Protein AF-A0A3B3Z5H7-F1 (afdb_monomer)

Sequence (112 aa):
SLVSSCLCNICFFACMTQCFFPSTFTVDVLLKAVGDTPIMKTKKWAVDRGRTVQSLAQFISRFLKLDANEQLFIYVHQSFAPSPDQEVGVLFDCFGSDGKLVLHYCKSQAWG

Radius of gyration: 17.21 Å; Cα contacts (8 Å, |Δi|>4): 160; chains: 1; bounding box: 44×28×53 Å

Foldseek 3Di:
DDDDDDPDPPVPPPVPDDPPPVPVQWAWEFEAEDDPDDGDPDRTDTHGQQDFQLNVQVVVCVVSVHDPPFGKFKDFPQADTDDRRDTPNVQCVVRNDPRHTYMYMYRDDRHD

Secondary structure (DSSP, 8-state):
--------TTTTS---SS-----TTEEEEEEEE-TTSPPPS--EEEEETT-BHHHHHHHHHHHTT--TT---EEEETTTBPPPTT-BHHHHHHHH-BTTBEEEEEESS----

InterPro domains:
  IPR007242 Ubiquitin-like protein Atg12 [PF04110] (27-112)
  IPR007242 Ubiquitin-like protein Atg12 [PTHR13385] (26-112)
  IPR029071 Ubiquitin-like domain superfamily [SSF54236] (21-112)

Organism: NCBI:txid48701

Mean predicted aligned error: 10.15 Å

pLDDT: mean 80.08, std 19.97, range [35.0, 95.25]

Structure (mmCIF, N/CA/C/O backbone):
data_AF-A0A3B3Z5H7-F1
#
_entry.id   AF-A0A3B3Z5H7-F1
#
loop_
_atom_site.group_PDB
_atom_site.id
_atom_site.type_symbol
_atom_site.label_atom_id
_atom_site.label_alt_id
_atom_site.label_comp_id
_atom_site.label_asym_id
_atom_site.label_entity_id
_atom_site.label_seq_id
_atom_site.pdbx_PDB_ins_code
_atom_site.Cartn_x
_atom_site.Cartn_y
_atom_site.Cartn_z
_atom_site.occupancy
_atom_site.B_iso_or_equiv
_atom_site.auth_seq_id
_atom_site.auth_comp_id
_atom_site.auth_asym_id
_atom_site.auth_atom_id
_atom_site.pdbx_PDB_model_num
ATOM 1 N N . SER A 1 1 ? -30.539 -7.010 -39.155 1.00 37.88 1 SER A N 1
ATOM 2 C CA . SER A 1 1 ? -31.845 -7.397 -38.598 1.00 37.88 1 SER A CA 1
ATOM 3 C C . SER A 1 1 ? -31.635 -8.216 -37.346 1.00 37.88 1 SER A C 1
ATOM 5 O O . SER A 1 1 ? -30.943 -9.213 -37.454 1.00 37.88 1 SER A O 1
ATOM 7 N N . LEU A 1 2 ? -32.229 -7.757 -36.233 1.00 40.97 2 LEU A N 1
ATOM 8 C CA . LEU A 1 2 ? -32.431 -8.427 -34.934 1.00 40.97 2 LEU A CA 1
ATOM 9 C C . LEU A 1 2 ? -31.166 -8.957 -34.227 1.00 40.97 2 LEU A C 1
ATOM 11 O O . LEU A 1 2 ? -30.422 -9.747 -34.776 1.00 40.97 2 LEU A O 1
ATOM 15 N N . VAL A 1 3 ? -30.848 -8.592 -32.988 1.00 40.88 3 VAL A N 1
ATOM 16 C CA . VAL A 1 3 ? -31.679 -8.235 -31.824 1.00 40.88 3 VAL A CA 1
ATOM 17 C C . VAL A 1 3 ? -30.848 -7.271 -30.964 1.00 40.88 3 VAL A C 1
ATOM 19 O O . VAL A 1 3 ? -29.693 -7.540 -30.674 1.00 40.88 3 VAL A O 1
ATOM 22 N N . SER A 1 4 ? -31.291 -6.040 -30.724 1.00 40.69 4 SER A N 1
ATOM 23 C CA . SER A 1 4 ? -32.376 -5.667 -29.808 1.00 40.69 4 SER A CA 1
ATOM 24 C C . SER A 1 4 ? -32.001 -5.863 -28.335 1.00 40.69 4 SER A C 1
ATOM 26 O O . SER A 1 4 ? -31.955 -6.977 -27.835 1.00 40.69 4 SER A O 1
ATOM 28 N N . SER A 1 5 ? -31.793 -4.715 -27.683 1.00 48.41 5 SER A N 1
ATOM 29 C CA . SER A 1 5 ? -32.182 -4.392 -26.306 1.00 48.41 5 SER A CA 1
ATOM 30 C C . SER A 1 5 ? -31.801 -5.363 -25.177 1.00 48.41 5 SER A C 1
ATOM 32 O O . SER A 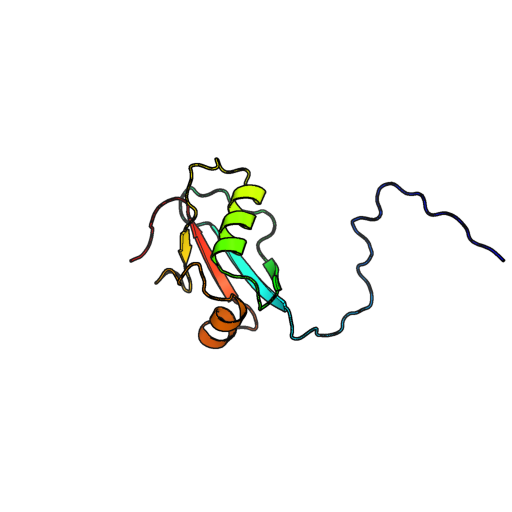1 5 ? -32.584 -6.194 -24.743 1.00 48.41 5 SER A O 1
ATOM 34 N N . CYS A 1 6 ? -30.657 -5.085 -24.548 1.00 35.00 6 CYS A N 1
ATOM 35 C CA . CYS A 1 6 ? -30.461 -5.359 -23.122 1.00 35.00 6 CYS A CA 1
ATOM 36 C C . CYS A 1 6 ? -30.274 -4.035 -22.373 1.00 35.00 6 CYS A C 1
ATOM 38 O O . CYS A 1 6 ? -29.204 -3.719 -21.860 1.00 35.00 6 CYS A O 1
ATOM 40 N N . LEU A 1 7 ? -31.357 -3.255 -22.299 1.00 51.06 7 LEU A N 1
ATOM 41 C CA . LEU A 1 7 ? -31.602 -2.381 -21.153 1.00 51.06 7 LEU A CA 1
ATOM 42 C C . LEU A 1 7 ? -31.872 -3.299 -19.957 1.00 51.06 7 LEU A C 1
ATOM 44 O O . LEU A 1 7 ? -33.014 -3.613 -19.644 1.00 51.06 7 LEU A O 1
ATOM 48 N N . CYS A 1 8 ? -30.810 -3.784 -19.323 1.00 37.34 8 CYS A N 1
ATOM 49 C CA . CYS A 1 8 ? -30.911 -4.484 -18.055 1.00 37.34 8 CYS A CA 1
ATOM 50 C C . CYS A 1 8 ? -29.968 -3.790 -17.078 1.00 37.34 8 CYS A C 1
ATOM 52 O O . CYS A 1 8 ? -28.755 -3.746 -17.281 1.00 37.34 8 CYS A O 1
ATOM 54 N N . ASN A 1 9 ? -30.547 -3.224 -16.024 1.00 46.16 9 ASN A N 1
ATOM 55 C CA . ASN A 1 9 ? -29.911 -2.403 -14.991 1.00 46.16 9 ASN A CA 1
ATOM 56 C C . ASN A 1 9 ? -28.971 -3.222 -14.063 1.00 46.16 9 ASN A C 1
ATOM 58 O O . ASN A 1 9 ? -28.877 -2.969 -12.869 1.00 46.16 9 ASN A O 1
ATOM 62 N N . ILE A 1 10 ? -28.323 -4.266 -14.603 1.00 45.44 10 ILE A N 1
ATOM 63 C CA . ILE A 1 10 ? -27.461 -5.248 -13.917 1.00 45.44 10 ILE A CA 1
ATOM 64 C C . ILE A 1 10 ? -26.243 -5.646 -14.800 1.00 45.44 10 ILE A C 1
ATOM 66 O O . ILE A 1 10 ? -25.482 -6.549 -14.464 1.00 45.44 10 ILE A O 1
ATOM 70 N N . CYS A 1 11 ? -25.945 -4.946 -15.904 1.00 36.12 11 CYS A N 1
ATOM 71 C CA . CYS A 1 11 ? -24.722 -5.177 -16.705 1.00 36.12 11 CYS A CA 1
ATOM 72 C C . CYS A 1 11 ? -23.413 -4.688 -16.032 1.00 36.12 11 CYS A C 1
ATOM 74 O O . CYS A 1 11 ? -22.529 -4.167 -16.704 1.00 36.12 11 CYS A O 1
ATOM 76 N N . PHE A 1 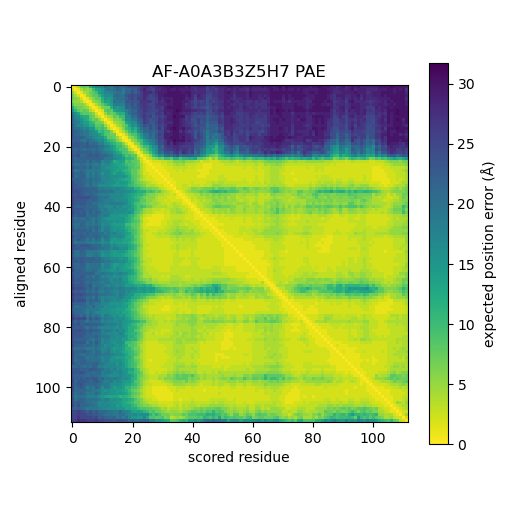12 ? -23.255 -4.854 -14.713 1.00 43.03 12 PHE A N 1
ATOM 77 C CA . PHE A 1 12 ? -21.994 -4.576 -14.006 1.00 43.03 12 PHE A CA 1
ATOM 78 C C . PHE A 1 12 ? -21.162 -5.842 -13.733 1.00 43.03 12 PHE A C 1
ATOM 80 O O . PHE A 1 12 ? -20.010 -5.737 -13.328 1.00 43.03 12 PHE A O 1
ATOM 87 N N . PHE A 1 13 ? -21.708 -7.046 -13.959 1.00 45.59 13 PHE A N 1
ATOM 88 C CA . PHE A 1 13 ? -21.077 -8.284 -13.473 1.00 45.59 13 PHE A CA 1
ATOM 89 C C . PHE A 1 13 ? -20.764 -9.356 -14.534 1.00 45.59 13 PHE A C 1
ATOM 91 O O . PHE A 1 13 ? -20.353 -10.455 -14.177 1.00 45.59 13 PHE A O 1
ATOM 98 N N . ALA A 1 14 ? -20.915 -9.074 -15.834 1.00 40.91 14 ALA A N 1
ATOM 99 C CA . ALA A 1 14 ? -20.787 -10.117 -16.864 1.00 40.91 14 ALA A CA 1
ATOM 100 C C . ALA A 1 14 ? -20.106 -9.704 -18.185 1.00 40.91 14 ALA A C 1
ATOM 102 O O . ALA A 1 14 ? -20.348 -10.335 -19.206 1.00 40.91 14 ALA A O 1
ATOM 103 N N . CYS A 1 15 ? -19.180 -8.738 -18.190 1.00 39.47 15 CYS A N 1
ATOM 104 C CA . CYS A 1 15 ? -18.138 -8.708 -19.235 1.00 39.47 15 CYS A CA 1
ATOM 105 C C . CYS A 1 15 ? -16.928 -9.533 -18.756 1.00 39.47 15 CYS A C 1
ATOM 107 O O . CYS A 1 15 ? -15.804 -9.053 -18.659 1.00 39.47 15 CYS A O 1
ATOM 109 N N . MET A 1 16 ? -17.212 -10.768 -18.326 1.00 47.16 16 MET A N 1
ATOM 110 C CA . MET A 1 16 ? -16.280 -11.692 -17.675 1.00 47.16 16 MET A CA 1
ATOM 111 C C . MET A 1 16 ? -15.784 -12.776 -18.640 1.00 47.16 16 MET A C 1
ATOM 113 O O . MET A 1 16 ? -15.313 -13.825 -18.211 1.00 47.16 16 MET A O 1
ATOM 117 N N . THR A 1 17 ? -15.877 -12.570 -19.957 1.00 49.19 17 THR A N 1
ATOM 118 C CA . THR A 1 17 ? -15.276 -13.512 -20.907 1.00 49.19 17 THR A CA 1
ATOM 119 C C . THR A 1 17 ? -14.834 -12.805 -22.186 1.00 49.19 17 THR A C 1
ATOM 121 O O . THR A 1 17 ? -15.644 -12.425 -23.021 1.00 49.19 17 THR A O 1
ATOM 124 N N . GLN A 1 18 ? -13.507 -12.714 -22.322 1.00 46.88 18 GLN A N 1
ATOM 125 C CA . GLN A 1 18 ? -12.751 -12.584 -23.572 1.00 46.88 18 GLN A CA 1
ATOM 126 C C . GLN A 1 18 ? -12.359 -11.186 -24.075 1.00 46.88 18 GLN A C 1
ATOM 128 O O . GLN A 1 18 ? -12.631 -10.809 -25.204 1.00 46.88 18 GLN A O 1
ATOM 133 N N . CYS A 1 19 ? -11.531 -10.516 -23.275 1.00 35.81 19 CYS A N 1
ATOM 134 C CA . CYS A 1 19 ? -10.171 -10.192 -23.721 1.00 35.81 19 CYS A CA 1
ATOM 135 C C . CYS A 1 19 ? -9.207 -10.553 -22.582 1.00 35.81 19 CYS A C 1
ATOM 137 O O . CYS A 1 19 ? -8.677 -9.682 -21.901 1.00 35.81 19 CYS A O 1
ATOM 139 N N . PHE A 1 20 ? -8.996 -11.854 -22.342 1.00 41.09 20 PHE A N 1
ATOM 140 C CA . PHE A 1 20 ? -7.830 -12.325 -21.585 1.00 41.09 20 PHE A CA 1
ATOM 141 C C . PHE A 1 20 ? -6.601 -12.182 -22.494 1.00 41.09 20 PHE A C 1
ATOM 143 O O . PHE A 1 20 ? -6.016 -13.155 -22.959 1.00 41.09 20 PHE A O 1
ATOM 150 N N . PHE A 1 21 ? -6.259 -10.937 -22.818 1.00 36.16 21 PHE A N 1
ATOM 151 C CA . PHE A 1 21 ? -4.870 -10.609 -23.071 1.00 36.16 21 PHE A CA 1
ATOM 152 C C . PHE A 1 21 ? -4.190 -10.717 -21.704 1.00 36.16 21 PHE A C 1
ATOM 154 O O . PHE A 1 21 ? -4.714 -10.142 -20.744 1.00 36.16 21 PHE A O 1
ATOM 161 N N . PRO A 1 22 ? -3.058 -11.424 -21.555 1.00 43.91 22 PRO A N 1
ATOM 162 C CA . PRO A 1 22 ? -2.169 -11.146 -20.444 1.00 43.91 22 PRO A CA 1
ATOM 163 C C . PRO A 1 22 ? -1.650 -9.726 -20.675 1.00 43.91 22 PRO A C 1
ATOM 165 O O . PRO A 1 22 ? -0.613 -9.505 -21.292 1.00 43.91 22 PRO A O 1
ATOM 168 N N . SER A 1 23 ? -2.443 -8.738 -20.273 1.00 49.56 23 SER A N 1
ATOM 169 C CA . SER A 1 23 ? -2.046 -7.347 -20.266 1.00 49.56 23 SER A CA 1
ATOM 170 C C . SER A 1 23 ? -0.961 -7.259 -19.210 1.00 49.56 23 SER A C 1
ATOM 172 O O . SER A 1 23 ? -1.249 -7.158 -18.020 1.00 49.56 23 SER A O 1
ATOM 174 N N . THR A 1 24 ? 0.298 -7.295 -19.637 1.00 56.56 24 THR A N 1
ATOM 175 C CA . THR A 1 24 ? 1.512 -7.113 -18.821 1.00 56.56 24 THR A CA 1
ATOM 176 C C . THR A 1 24 ? 1.552 -5.770 -18.066 1.00 56.56 24 THR A C 1
ATOM 178 O O . THR A 1 24 ? 2.565 -5.413 -17.476 1.00 56.56 24 THR A O 1
ATOM 181 N N . PHE A 1 25 ? 0.454 -5.013 -18.091 1.00 76.50 25 PHE A N 1
ATOM 182 C CA . PHE A 1 25 ? 0.257 -3.682 -17.540 1.00 76.50 25 PHE A CA 1
ATOM 183 C C . PHE A 1 25 ? -0.351 -3.689 -16.130 1.00 76.50 25 PHE A C 1
ATOM 185 O O . PHE A 1 25 ? -0.271 -2.679 -15.438 1.00 76.50 25 PHE A O 1
ATOM 192 N N . THR A 1 26 ? -0.912 -4.812 -15.664 1.00 86.19 26 THR A N 1
ATOM 193 C CA . THR A 1 26 ? -1.513 -4.919 -14.322 1.00 86.19 26 THR A CA 1
ATOM 194 C C . THR A 1 26 ? -0.814 -5.962 -13.458 1.00 86.19 26 THR A C 1
ATOM 196 O O . THR A 1 26 ? -0.407 -7.014 -13.943 1.00 86.19 26 THR A O 1
ATOM 199 N N . VAL A 1 27 ? -0.710 -5.677 -12.165 1.00 91.12 27 VAL A N 1
ATOM 200 C CA . VAL A 1 27 ? -0.127 -6.526 -11.126 1.00 91.12 27 VAL A CA 1
ATOM 201 C C . VAL A 1 27 ? -1.231 -7.090 -10.242 1.00 91.12 27 VAL A C 1
ATOM 203 O O . VAL A 1 27 ? -2.130 -6.370 -9.807 1.00 91.12 27 VAL A O 1
ATOM 206 N N . ASP A 1 28 ? -1.120 -8.375 -9.918 1.00 92.69 28 ASP A N 1
ATOM 207 C CA . ASP A 1 28 ? -1.939 -9.006 -8.892 1.00 92.69 28 ASP A CA 1
ATOM 208 C C . ASP A 1 28 ? -1.443 -8.605 -7.497 1.00 92.69 28 ASP A C 1
ATOM 210 O O . ASP A 1 28 ? -0.379 -9.030 -7.046 1.00 92.69 28 ASP A O 1
ATOM 214 N N . VAL A 1 29 ? -2.230 -7.807 -6.782 1.00 93.50 29 VAL A N 1
ATOM 215 C CA . VAL A 1 29 ? -1.945 -7.357 -5.417 1.00 93.50 29 VAL A CA 1
ATOM 216 C C . VAL A 1 29 ? -2.857 -8.083 -4.432 1.00 93.50 29 VAL A C 1
ATOM 218 O O . VAL A 1 29 ? -4.079 -8.108 -4.574 1.00 93.50 29 VAL A O 1
ATOM 221 N N . LEU A 1 30 ? -2.265 -8.670 -3.397 1.00 93.94 30 LEU A N 1
ATOM 222 C CA . LEU A 1 30 ? -2.965 -9.288 -2.281 1.00 93.94 30 LEU A CA 1
ATOM 223 C C . LEU A 1 30 ? -2.897 -8.367 -1.060 1.00 93.94 30 LEU A C 1
ATOM 225 O O . LEU A 1 30 ? -1.845 -8.235 -0.437 1.00 93.94 30 LEU A O 1
ATOM 229 N N . LEU A 1 31 ? -4.033 -7.774 -0.699 1.00 94.31 31 LEU A N 1
ATOM 230 C CA . LEU A 1 31 ? -4.171 -6.870 0.440 1.00 94.31 31 LEU A CA 1
ATOM 231 C C . LEU A 1 31 ? -4.560 -7.650 1.701 1.00 94.31 31 LEU A C 1
ATOM 233 O O . LEU A 1 31 ? -5.555 -8.385 1.717 1.00 94.31 31 LEU A O 1
ATOM 237 N N . LYS A 1 32 ? -3.791 -7.473 2.776 1.00 93.94 32 LYS A N 1
ATOM 238 C CA . LYS A 1 32 ? -4.033 -8.087 4.087 1.00 93.94 32 LYS A CA 1
ATOM 239 C C . LYS A 1 32 ? -4.159 -7.017 5.168 1.00 93.94 32 LYS A C 1
ATOM 241 O O . LYS A 1 32 ? -3.277 -6.179 5.307 1.00 93.94 32 LYS A O 1
ATOM 246 N N . ALA A 1 33 ? -5.239 -7.070 5.941 1.00 93.62 33 ALA A N 1
ATOM 247 C CA . ALA A 1 33 ? -5.402 -6.205 7.104 1.00 93.62 33 ALA A CA 1
ATOM 248 C C . ALA A 1 33 ? -4.447 -6.624 8.223 1.00 93.62 33 ALA A C 1
ATOM 250 O O . ALA A 1 33 ? -4.147 -7.813 8.371 1.00 93.62 33 ALA A O 1
ATOM 251 N N . VAL A 1 34 ? -4.028 -5.655 9.028 1.00 92.25 34 VAL A N 1
ATOM 252 C CA . VAL A 1 34 ? -3.199 -5.866 10.216 1.00 92.25 34 VAL A CA 1
ATOM 253 C C . VAL A 1 34 ? -3.843 -5.177 11.417 1.00 92.25 34 VAL A C 1
ATOM 255 O O . VAL A 1 34 ? -4.359 -4.060 11.302 1.00 92.25 34 VAL A O 1
ATOM 258 N N . GLY A 1 35 ? -3.795 -5.851 12.569 1.00 86.56 35 GLY A N 1
ATOM 259 C CA . GLY A 1 35 ? -4.374 -5.373 13.824 1.00 86.56 35 GLY A CA 1
ATOM 260 C C . GLY A 1 35 ? -5.892 -5.219 13.738 1.00 86.56 35 GLY A C 1
ATOM 261 O O . GLY A 1 35 ? -6.563 -5.996 13.059 1.00 86.56 35 GLY A O 1
ATOM 262 N N . ASP A 1 36 ? -6.413 -4.171 14.372 1.00 82.44 36 ASP A N 1
ATOM 263 C CA . ASP A 1 36 ? -7.848 -3.851 14.436 1.00 82.44 36 ASP A CA 1
ATOM 264 C C . ASP A 1 36 ? -8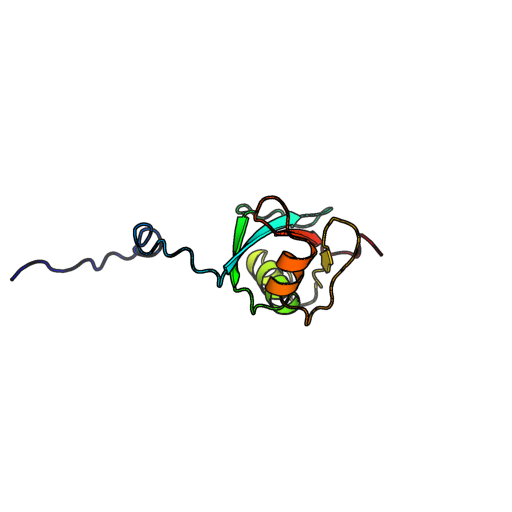.392 -3.162 13.170 1.00 82.44 36 ASP A C 1
ATOM 266 O O . ASP A 1 36 ? -9.470 -2.562 13.162 1.00 82.44 36 ASP A O 1
ATOM 270 N N . THR A 1 37 ? -7.644 -3.217 12.067 1.00 85.81 37 THR A N 1
ATOM 271 C CA . THR A 1 37 ? -8.057 -2.587 10.813 1.00 85.81 37 THR A CA 1
ATOM 272 C C . THR A 1 37 ? -9.150 -3.420 10.125 1.00 85.81 37 THR A C 1
ATOM 274 O O . THR A 1 37 ? -9.001 -4.639 10.009 1.00 85.81 37 THR A O 1
ATOM 277 N N . PRO A 1 38 ? -10.226 -2.802 9.593 1.00 85.94 38 PRO A N 1
ATOM 278 C CA . PRO A 1 38 ? -11.290 -3.528 8.904 1.00 85.94 38 PRO A CA 1
ATOM 279 C C . PRO A 1 38 ? -10.784 -4.428 7.763 1.00 85.94 38 PRO A C 1
ATOM 281 O O . PRO A 1 38 ? -10.032 -4.005 6.877 1.00 85.94 38 PRO A O 1
ATOM 284 N N . ILE A 1 39 ? -11.228 -5.688 7.762 1.00 89.06 39 ILE A N 1
ATOM 285 C CA . ILE A 1 39 ? -10.812 -6.697 6.780 1.00 89.06 39 ILE A CA 1
ATOM 286 C C . ILE A 1 39 ? -11.650 -6.567 5.504 1.00 89.06 39 ILE A C 1
ATOM 288 O O . ILE A 1 39 ? -12.877 -6.681 5.533 1.00 89.06 39 ILE A O 1
ATOM 292 N N . MET A 1 40 ? -10.988 -6.391 4.358 1.00 86.31 40 MET A N 1
ATOM 293 C CA . MET A 1 40 ? -11.655 -6.420 3.055 1.00 86.31 40 MET A CA 1
ATOM 294 C C . MET A 1 40 ? -12.159 -7.828 2.713 1.00 86.31 40 MET A C 1
ATOM 296 O O . MET A 1 40 ? -11.432 -8.816 2.845 1.00 86.31 40 MET A O 1
ATOM 300 N N . LYS A 1 41 ? -13.401 -7.913 2.211 1.00 84.31 41 LYS A N 1
ATOM 301 C CA . LYS A 1 41 ? -14.000 -9.173 1.731 1.00 84.31 41 LYS A CA 1
ATOM 302 C C . LYS A 1 41 ? -13.222 -9.744 0.540 1.00 84.31 41 LYS A C 1
ATOM 304 O O . LYS A 1 41 ? -12.923 -10.934 0.510 1.00 84.31 41 LYS A O 1
ATOM 309 N N . THR A 1 42 ? -12.851 -8.880 -0.403 1.00 86.31 42 THR A N 1
ATOM 310 C CA . THR A 1 42 ? -12.006 -9.224 -1.550 1.00 86.31 42 THR A CA 1
ATOM 311 C C . THR A 1 42 ? -10.563 -8.858 -1.234 1.00 86.31 42 THR A C 1
ATOM 313 O O . THR A 1 42 ? -10.251 -7.686 -1.032 1.00 86.31 42 THR A O 1
ATOM 316 N N . LYS A 1 43 ? -9.681 -9.860 -1.171 1.00 89.50 43 LYS A N 1
ATOM 317 C CA . LYS A 1 43 ? -8.260 -9.661 -0.830 1.00 89.50 43 LYS A CA 1
ATOM 318 C C . LYS A 1 43 ? -7.364 -9.508 -2.056 1.00 89.50 43 LYS A C 1
ATOM 320 O O . LYS A 1 43 ? -6.346 -8.833 -1.971 1.00 89.50 43 LYS A O 1
ATOM 325 N N . LYS A 1 44 ? -7.716 -10.152 -3.172 1.00 91.44 44 LYS A N 1
ATOM 326 C CA . LYS A 1 44 ? -6.950 -10.116 -4.423 1.00 91.44 44 LYS A CA 1
ATOM 327 C C . LYS A 1 44 ? -7.499 -9.013 -5.328 1.00 91.44 44 LYS A C 1
ATOM 329 O O . LYS A 1 44 ? -8.692 -9.011 -5.618 1.00 91.44 44 LYS A O 1
ATOM 334 N N . TRP A 1 45 ? -6.626 -8.122 -5.776 1.00 92.62 45 TRP A N 1
ATOM 335 C CA . TRP A 1 45 ? -6.949 -6.982 -6.626 1.00 92.62 45 TRP A CA 1
ATOM 336 C C . TRP A 1 45 ? -5.971 -6.911 -7.791 1.00 92.62 45 TRP A C 1
ATOM 338 O O . TRP A 1 45 ? -4.768 -7.020 -7.585 1.00 92.62 45 TRP A O 1
ATOM 348 N N . ALA A 1 46 ? -6.480 -6.694 -9.000 1.00 91.50 46 ALA A N 1
ATOM 349 C CA . ALA A 1 46 ? -5.645 -6.337 -10.138 1.00 91.50 46 ALA A CA 1
ATOM 350 C C . ALA A 1 46 ? -5.439 -4.817 -10.122 1.00 91.50 46 ALA A C 1
ATOM 352 O O . ALA A 1 46 ? -6.408 -4.058 -10.194 1.00 91.50 46 ALA A O 1
ATOM 353 N N . VAL A 1 47 ? -4.191 -4.379 -9.981 1.00 91.56 47 VAL A N 1
ATOM 354 C CA . VAL A 1 47 ? -3.818 -2.963 -9.891 1.00 91.56 47 VAL A CA 1
ATOM 355 C C . VAL A 1 47 ? -2.905 -2.619 -11.057 1.00 91.56 47 VAL A C 1
ATOM 357 O O . VAL A 1 47 ? -2.025 -3.393 -11.411 1.00 91.56 47 VAL A O 1
ATOM 360 N N . ASP A 1 48 ? -3.112 -1.461 -11.671 1.00 91.88 48 ASP A N 1
ATOM 361 C CA . ASP A 1 48 ? -2.241 -0.990 -12.745 1.00 91.88 48 ASP A CA 1
ATOM 362 C C . ASP A 1 48 ? -0.822 -0.694 -12.230 1.00 91.88 48 ASP A C 1
ATOM 364 O O . ASP A 1 48 ? -0.649 -0.166 -11.126 1.00 91.88 48 ASP A O 1
ATOM 368 N N . ARG A 1 49 ? 0.195 -1.043 -13.024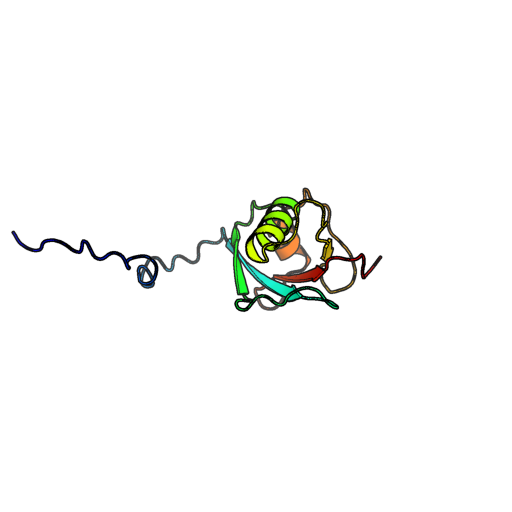 1.00 91.50 49 ARG A N 1
ATOM 369 C CA . ARG A 1 49 ? 1.609 -0.892 -12.646 1.00 91.50 49 ARG A CA 1
ATOM 370 C C . ARG A 1 49 ? 2.000 0.557 -12.361 1.00 91.50 49 ARG A C 1
ATOM 372 O O . ARG A 1 49 ? 2.800 0.765 -11.453 1.00 91.50 49 ARG A O 1
ATOM 379 N N . GLY A 1 50 ? 1.413 1.524 -13.069 1.00 90.88 50 GLY A N 1
ATOM 380 C CA . GLY A 1 50 ? 1.698 2.954 -12.907 1.00 90.88 50 GLY A CA 1
ATOM 381 C C . GLY A 1 50 ? 0.966 3.610 -11.733 1.00 90.88 50 GLY A C 1
ATOM 382 O O . GLY A 1 50 ? 1.028 4.826 -11.557 1.00 90.88 50 GLY A O 1
ATOM 383 N N . ARG A 1 51 ? 0.220 2.848 -10.921 1.00 92.38 51 ARG A N 1
ATOM 384 C CA . ARG A 1 51 ? -0.401 3.385 -9.703 1.00 92.38 51 ARG A CA 1
ATOM 385 C C . ARG A 1 51 ? 0.628 3.533 -8.598 1.00 92.38 51 ARG A C 1
ATOM 387 O O . ARG A 1 51 ? 1.427 2.634 -8.368 1.00 92.38 51 ARG A O 1
ATOM 394 N N . THR A 1 52 ? 0.535 4.630 -7.858 1.00 95.25 52 THR A N 1
ATOM 395 C CA . THR A 1 52 ? 1.370 4.873 -6.681 1.00 95.25 52 THR A CA 1
ATOM 396 C C . THR A 1 52 ? 0.775 4.255 -5.417 1.00 95.25 52 THR A C 1
ATOM 398 O O . THR A 1 52 ? -0.443 4.050 -5.311 1.00 95.25 52 THR A O 1
ATOM 401 N N . VAL A 1 53 ? 1.627 4.001 -4.422 1.00 94.44 53 VAL A N 1
ATOM 402 C CA . VAL A 1 53 ? 1.219 3.527 -3.088 1.00 94.44 53 VAL A CA 1
ATOM 403 C C . VAL A 1 53 ? 0.224 4.487 -2.437 1.00 94.44 53 VAL A C 1
ATOM 405 O O . VAL A 1 53 ? -0.754 4.039 -1.840 1.00 94.44 53 VAL A O 1
ATOM 408 N N . GLN A 1 54 ? 0.407 5.799 -2.595 1.00 93.88 54 GLN A N 1
ATOM 409 C CA . GLN A 1 54 ? -0.521 6.802 -2.072 1.00 93.88 54 GLN A CA 1
ATOM 410 C C . GLN A 1 54 ? -1.924 6.648 -2.657 1.00 93.88 54 GLN A C 1
ATOM 412 O O . GLN A 1 54 ? -2.913 6.660 -1.921 1.00 93.88 54 GLN A O 1
ATOM 417 N N . SER A 1 55 ? -2.022 6.483 -3.978 1.00 92.94 55 SER A N 1
ATOM 418 C CA . SER A 1 55 ? -3.309 6.272 -4.641 1.00 92.94 55 SER A CA 1
ATOM 419 C C . SER A 1 55 ? -3.970 4.979 -4.156 1.00 92.94 55 SER A C 1
ATOM 421 O O . SER A 1 55 ? -5.179 4.962 -3.908 1.00 92.94 55 SER A O 1
ATOM 423 N N . LEU A 1 56 ? -3.177 3.923 -3.945 1.00 93.50 56 LEU A N 1
ATOM 424 C CA . LEU A 1 56 ? -3.653 2.657 -3.396 1.00 93.50 56 LEU A CA 1
ATOM 425 C C . LEU A 1 56 ? -4.155 2.804 -1.949 1.00 93.50 56 LEU A C 1
ATOM 427 O O . LEU A 1 56 ? -5.237 2.313 -1.630 1.00 93.50 56 LEU A O 1
ATOM 431 N N . ALA A 1 57 ? -3.431 3.518 -1.087 1.00 92.81 57 ALA A N 1
ATOM 432 C CA . ALA A 1 57 ? -3.849 3.777 0.291 1.00 92.81 57 ALA A CA 1
ATOM 433 C C . ALA A 1 57 ? -5.170 4.558 0.338 1.00 92.81 57 ALA A C 1
ATOM 435 O O . ALA A 1 57 ? -6.107 4.156 1.027 1.00 92.81 57 ALA A O 1
ATOM 436 N N . GLN A 1 58 ? -5.290 5.618 -0.468 1.00 91.69 58 GLN A N 1
ATOM 437 C CA . GLN A 1 58 ? -6.527 6.394 -0.586 1.00 91.69 58 GLN A CA 1
ATOM 438 C C . GLN A 1 58 ? -7.699 5.546 -1.092 1.00 91.69 58 GLN A C 1
ATOM 440 O O . GLN A 1 58 ? -8.820 5.684 -0.595 1.00 91.69 58 GLN A O 1
ATOM 445 N N . PHE A 1 59 ? -7.454 4.664 -2.065 1.00 91.50 59 PHE A N 1
ATOM 446 C CA . PHE A 1 59 ? -8.460 3.727 -2.559 1.00 91.50 59 PHE A CA 1
ATOM 447 C C . PHE A 1 59 ? -8.966 2.814 -1.438 1.00 91.50 59 PHE A C 1
ATOM 449 O O . PHE A 1 59 ? -10.179 2.703 -1.249 1.00 91.50 59 PHE A O 1
ATOM 456 N N . ILE A 1 60 ? -8.060 2.220 -0.657 1.00 91.38 60 ILE A N 1
ATOM 457 C CA . ILE A 1 60 ? -8.418 1.331 0.455 1.00 91.38 60 ILE A CA 1
ATOM 458 C C . ILE A 1 60 ? -9.206 2.091 1.525 1.00 91.38 60 ILE A C 1
ATOM 460 O O . ILE A 1 60 ? -10.258 1.610 1.949 1.00 91.38 60 ILE A O 1
ATOM 464 N N . SER A 1 61 ? -8.763 3.289 1.919 1.00 90.56 61 SER A N 1
ATOM 465 C CA . SER A 1 61 ? -9.474 4.104 2.912 1.00 90.56 61 SER A CA 1
ATOM 466 C C . SER A 1 61 ? -10.900 4.426 2.469 1.00 90.56 61 SER A C 1
ATOM 468 O O . SER A 1 61 ? -11.840 4.256 3.244 1.00 90.56 61 SER A O 1
ATOM 470 N N . ARG A 1 62 ? -11.09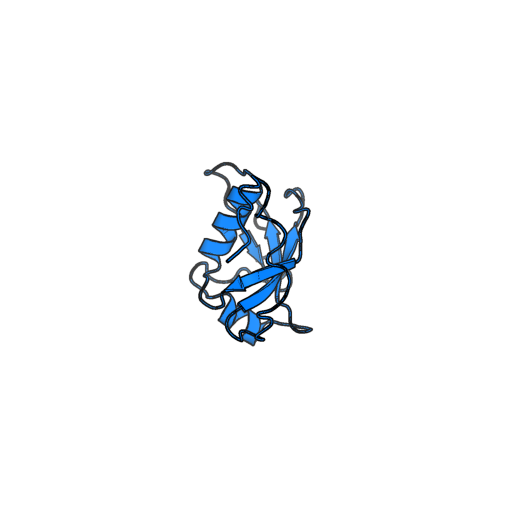6 4.807 1.199 1.00 88.88 62 ARG A N 1
ATOM 471 C CA . ARG A 1 62 ? -12.439 5.066 0.650 1.00 88.88 62 ARG A CA 1
ATOM 472 C C . ARG A 1 62 ? -13.284 3.801 0.558 1.00 88.88 62 ARG A C 1
ATOM 4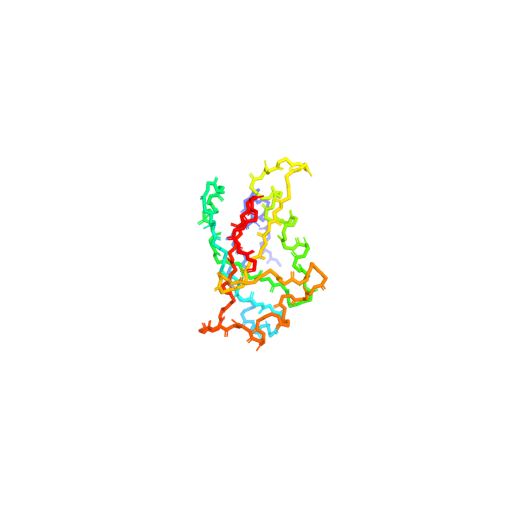74 O O . ARG A 1 62 ? -14.472 3.841 0.870 1.00 88.88 62 ARG A O 1
ATOM 481 N N . PHE A 1 63 ? -12.684 2.684 0.157 1.00 88.88 63 PHE A N 1
ATOM 482 C CA . PHE A 1 63 ? -13.375 1.400 0.050 1.00 88.88 63 PHE A CA 1
ATOM 483 C C . PHE A 1 63 ? -13.863 0.899 1.415 1.00 88.88 63 PHE A C 1
ATOM 485 O O . PHE A 1 63 ? -14.990 0.419 1.542 1.00 88.88 63 PHE A O 1
ATOM 492 N N . LEU A 1 64 ? -13.034 1.063 2.446 1.00 88.50 64 LEU A N 1
ATOM 493 C CA . LEU A 1 64 ? -13.353 0.720 3.831 1.00 88.50 64 LEU A CA 1
ATOM 494 C C . LEU A 1 64 ? -14.207 1.780 4.544 1.00 88.50 64 LEU A C 1
ATOM 496 O O . LEU A 1 64 ? -14.608 1.546 5.681 1.00 88.50 64 LEU A O 1
ATOM 500 N N . LYS A 1 65 ? -14.521 2.903 3.880 1.00 88.75 65 LYS A N 1
ATOM 501 C CA . LYS A 1 65 ? -15.253 4.048 4.447 1.00 88.75 65 LYS A CA 1
ATOM 502 C C . LYS A 1 65 ? -14.600 4.591 5.723 1.00 88.75 65 LYS A C 1
ATOM 504 O O . LYS A 1 65 ? -15.294 4.919 6.680 1.00 88.75 65 LYS A O 1
ATOM 509 N N . LEU A 1 66 ? -13.270 4.641 5.735 1.00 86.00 66 LEU A N 1
ATOM 510 C CA . LEU A 1 66 ? -12.516 5.271 6.813 1.00 86.00 66 LEU A CA 1
ATOM 511 C C . LEU A 1 66 ? -12.680 6.792 6.749 1.00 86.00 66 LEU A C 1
ATOM 513 O O . LEU A 1 66 ? -12.865 7.360 5.667 1.00 86.00 66 LEU A O 1
ATOM 517 N N . ASP A 1 67 ? -12.593 7.441 7.906 1.00 85.12 67 ASP A N 1
ATOM 518 C CA . ASP A 1 67 ? -12.613 8.895 8.002 1.00 85.12 67 ASP A CA 1
ATOM 519 C C . ASP A 1 67 ? -11.416 9.514 7.274 1.00 85.12 67 ASP A C 1
ATOM 521 O O . ASP A 1 67 ? -10.307 8.984 7.290 1.00 85.12 67 ASP A O 1
ATOM 525 N N . ALA A 1 68 ? -11.617 10.685 6.664 1.00 75.88 68 ALA A N 1
ATOM 526 C CA . ALA A 1 68 ? -10.562 11.391 5.928 1.00 75.88 68 ALA A CA 1
ATOM 527 C C . ALA A 1 68 ? -9.374 11.819 6.814 1.00 75.88 68 ALA A C 1
ATOM 529 O O . ALA A 1 68 ? -8.309 12.139 6.294 1.00 75.88 68 ALA A O 1
ATOM 530 N N . ASN A 1 69 ? -9.570 11.832 8.135 1.00 80.69 69 ASN A N 1
ATOM 531 C CA . ASN A 1 69 ? -8.538 12.140 9.118 1.00 80.69 69 ASN A CA 1
ATOM 532 C C . ASN A 1 69 ? -7.704 10.906 9.516 1.00 80.69 69 ASN A C 1
ATOM 534 O O . ASN A 1 69 ? -6.668 11.051 10.160 1.00 80.69 69 ASN A O 1
ATOM 538 N N . GLU A 1 70 ? -8.141 9.692 9.163 1.00 83.31 70 GLU A N 1
ATOM 539 C CA . GLU A 1 70 ? -7.378 8.476 9.435 1.00 83.31 70 GLU A CA 1
ATOM 540 C C . GLU A 1 70 ? -6.356 8.223 8.320 1.00 83.31 70 GLU A C 1
ATOM 542 O O . GLU A 1 70 ? -6.695 8.048 7.145 1.00 83.31 70 GLU A O 1
ATOM 547 N N . GLN A 1 71 ? -5.082 8.159 8.701 1.00 85.00 71 GLN A N 1
ATOM 548 C CA . GLN A 1 71 ? -4.008 7.768 7.799 1.00 85.00 71 GLN A CA 1
ATOM 549 C C . GLN A 1 71 ? -3.923 6.241 7.709 1.00 85.00 71 GLN A C 1
ATOM 551 O O . GLN A 1 71 ? -3.959 5.541 8.718 1.00 85.00 71 GLN A O 1
ATOM 556 N N . LEU A 1 72 ? -3.787 5.723 6.487 1.00 91.25 72 LEU A N 1
ATOM 557 C CA . LEU A 1 72 ? -3.573 4.301 6.245 1.00 91.25 72 LEU A CA 1
ATOM 558 C C . LEU A 1 72 ? -2.116 4.057 5.853 1.00 91.25 72 LEU A C 1
ATOM 560 O O . LEU A 1 72 ? -1.616 4.645 4.893 1.00 91.25 72 LEU A O 1
ATOM 564 N N . PHE A 1 73 ? -1.462 3.157 6.574 1.00 92.25 73 PHE A N 1
ATOM 565 C CA . PHE A 1 73 ? -0.098 2.721 6.311 1.00 92.25 73 PHE A CA 1
ATOM 566 C C . PHE A 1 73 ? -0.112 1.433 5.495 1.00 92.25 73 PHE A C 1
ATOM 568 O O . PHE A 1 73 ? -0.945 0.553 5.720 1.00 92.25 73 PHE A O 1
ATOM 575 N N . ILE A 1 74 ? 0.819 1.328 4.548 1.00 94.12 74 ILE A N 1
ATOM 576 C CA . ILE A 1 74 ? 1.020 0.145 3.711 1.00 94.12 74 ILE A CA 1
ATOM 577 C C . ILE A 1 74 ? 2.429 -0.381 3.953 1.00 94.12 74 ILE A C 1
ATOM 579 O O . ILE A 1 74 ? 3.385 0.386 3.975 1.00 94.12 74 ILE A O 1
ATOM 583 N N . TYR A 1 75 ? 2.541 -1.698 4.087 1.00 94.75 75 TYR A N 1
ATOM 584 C CA . TYR A 1 75 ? 3.774 -2.414 4.364 1.00 94.75 75 TYR A CA 1
ATOM 585 C C . TYR A 1 75 ? 3.999 -3.545 3.367 1.00 94.75 75 TYR A C 1
ATOM 587 O O . TYR A 1 75 ? 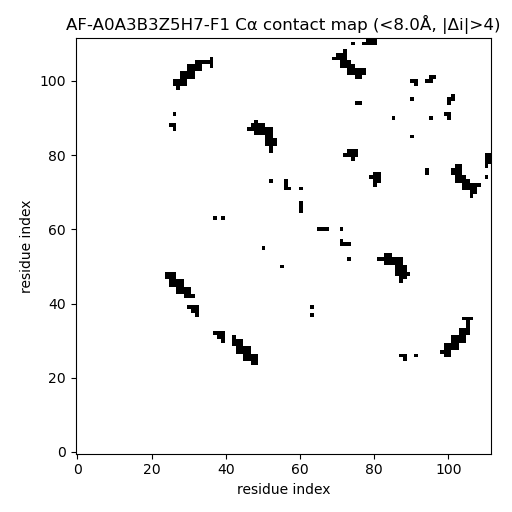3.090 -4.326 3.062 1.00 94.75 75 TYR A O 1
ATOM 595 N N . VAL A 1 76 ? 5.240 -3.670 2.906 1.00 93.81 76 VAL A N 1
ATOM 596 C CA . VAL A 1 76 ? 5.706 -4.784 2.072 1.00 93.81 76 VAL A CA 1
ATOM 597 C C . VAL A 1 76 ? 6.357 -5.816 2.989 1.00 93.81 76 VAL A C 1
ATOM 599 O O . VAL A 1 76 ? 7.087 -5.451 3.905 1.00 93.81 76 VAL A O 1
ATOM 602 N N . HIS A 1 77 ? 6.054 -7.104 2.794 1.00 89.50 77 HIS A N 1
ATOM 603 C CA . HIS A 1 77 ? 6.640 -8.211 3.573 1.00 89.50 77 HIS A CA 1
ATOM 604 C C . HIS A 1 77 ? 6.599 -8.061 5.109 1.00 89.50 77 HIS A C 1
ATOM 606 O O . HIS A 1 77 ? 7.408 -8.667 5.800 1.00 89.50 77 HIS A O 1
ATOM 612 N N . GLN A 1 78 ? 5.643 -7.293 5.652 1.00 90.19 78 GLN A N 1
ATOM 613 C CA . GLN A 1 78 ? 5.522 -7.037 7.098 1.00 90.19 78 GLN A CA 1
ATOM 614 C C . GLN A 1 78 ? 6.804 -6.459 7.724 1.00 90.19 78 GLN A C 1
ATOM 616 O O . GLN A 1 78 ? 7.091 -6.732 8.885 1.00 90.19 78 GLN A O 1
ATOM 621 N N . SER A 1 79 ? 7.592 -5.704 6.956 1.00 89.88 79 SER A N 1
ATOM 622 C CA . SER A 1 79 ? 8.872 -5.171 7.430 1.00 89.88 79 SER A CA 1
ATOM 623 C C . SER A 1 79 ? 8.958 -3.659 7.293 1.00 89.88 79 SER A C 1
ATOM 625 O O . SER A 1 79 ? 9.127 -2.977 8.295 1.00 89.88 79 SER A O 1
ATOM 627 N N . PHE A 1 80 ? 8.788 -3.114 6.088 1.00 92.44 80 PHE A N 1
ATOM 628 C CA . PHE A 1 80 ? 8.969 -1.682 5.838 1.00 92.44 80 PHE A CA 1
ATOM 629 C C . PHE A 1 80 ? 7.798 -1.071 5.061 1.00 92.44 80 PHE A C 1
ATOM 631 O O . PHE A 1 80 ? 7.072 -1.762 4.336 1.00 92.44 80 PHE A O 1
ATOM 638 N N . ALA A 1 81 ? 7.625 0.241 5.221 1.00 93.56 81 ALA A N 1
ATOM 639 C CA . ALA A 1 81 ? 6.665 1.038 4.467 1.00 93.56 81 ALA A CA 1
ATOM 640 C C . ALA A 1 81 ? 7.370 1.695 3.263 1.00 93.56 81 ALA A C 1
ATOM 642 O O . ALA A 1 81 ? 8.335 2.435 3.464 1.00 93.56 81 ALA A O 1
ATOM 643 N N . PRO A 1 82 ? 6.946 1.423 2.015 1.00 94.19 82 PRO A N 1
ATOM 644 C CA . PRO A 1 82 ? 7.515 2.070 0.837 1.00 94.19 82 PRO A CA 1
ATOM 645 C C . PRO A 1 82 ? 7.113 3.549 0.762 1.00 94.19 82 PRO A C 1
ATOM 647 O O . PRO A 1 82 ? 6.148 3.979 1.396 1.00 94.19 82 PRO A O 1
ATOM 650 N N . SER A 1 83 ? 7.828 4.323 -0.061 1.00 93.75 83 SER A N 1
ATOM 651 C CA . SER A 1 83 ? 7.475 5.724 -0.313 1.00 93.75 83 SER A CA 1
ATOM 652 C C . SER A 1 83 ? 6.063 5.837 -0.920 1.00 93.75 83 SER A C 1
ATOM 654 O O . SER A 1 83 ? 5.724 5.036 -1.799 1.00 93.75 83 SER A O 1
ATOM 656 N N . PRO A 1 84 ? 5.237 6.820 -0.507 1.00 92.12 84 PRO A N 1
ATOM 657 C CA . PRO A 1 84 ? 3.898 7.039 -1.065 1.00 92.12 84 PRO A CA 1
ATOM 658 C C . PRO A 1 84 ? 3.906 7.284 -2.581 1.00 92.12 84 PRO A C 1
ATOM 660 O O . PRO A 1 84 ? 2.958 6.897 -3.268 1.00 92.12 84 PRO A O 1
ATOM 663 N N . ASP A 1 85 ? 4.984 7.868 -3.101 1.00 94.06 85 ASP A N 1
ATOM 664 C CA . ASP A 1 85 ? 5.156 8.172 -4.524 1.00 94.06 85 ASP A CA 1
ATOM 665 C C . ASP A 1 85 ? 5.616 6.962 -5.344 1.00 94.06 85 ASP A C 1
ATOM 667 O O . ASP A 1 85 ? 5.640 7.011 -6.572 1.00 94.06 85 ASP A O 1
ATOM 671 N N . GLN A 1 86 ? 5.984 5.860 -4.685 1.00 93.75 86 GLN A N 1
ATOM 672 C CA . GLN A 1 86 ? 6.496 4.689 -5.377 1.00 93.75 86 GLN A CA 1
ATOM 673 C C . GLN A 1 86 ? 5.386 3.962 -6.133 1.00 93.75 86 GLN A C 1
ATOM 675 O O . GLN A 1 86 ? 4.278 3.769 -5.628 1.00 93.75 86 GLN A O 1
ATOM 680 N N . GLU A 1 87 ? 5.700 3.530 -7.349 1.00 94.56 87 GLU A N 1
ATOM 681 C CA . GLU A 1 87 ? 4.787 2.765 -8.185 1.00 94.56 87 GLU A CA 1
ATOM 682 C C . GLU A 1 87 ? 4.669 1.309 -7.719 1.00 94.56 87 GLU A C 1
ATOM 684 O O . GLU A 1 87 ? 5.654 0.650 -7.368 1.00 94.56 87 GLU A O 1
ATOM 689 N N . VAL A 1 88 ? 3.449 0.775 -7.773 1.00 94.12 88 VAL A N 1
ATOM 690 C CA . VAL A 1 88 ? 3.137 -0.619 -7.435 1.00 94.12 88 VAL A CA 1
ATOM 691 C C . VAL A 1 88 ? 3.870 -1.586 -8.367 1.00 94.12 88 VAL A C 1
ATOM 693 O O . VAL A 1 88 ? 4.286 -2.654 -7.920 1.00 94.12 88 VAL A O 1
ATOM 696 N N . GLY A 1 89 ? 4.081 -1.210 -9.634 1.00 92.94 89 GLY A N 1
ATOM 697 C CA . GLY A 1 89 ? 4.878 -1.990 -10.581 1.00 92.94 89 GLY A CA 1
ATOM 698 C C . GLY A 1 89 ? 6.314 -2.211 -10.101 1.00 92.94 89 GLY A C 1
ATOM 699 O O . GLY A 1 89 ? 6.772 -3.349 -10.070 1.00 92.94 89 GLY A O 1
ATOM 700 N N . VAL A 1 90 ? 6.982 -1.152 -9.635 1.00 93.06 90 VAL A N 1
ATOM 701 C CA . VAL A 1 90 ? 8.350 -1.240 -9.093 1.00 93.06 90 VAL A CA 1
ATOM 702 C C . VAL A 1 90 ? 8.383 -2.121 -7.843 1.00 93.06 90 VAL A C 1
ATOM 704 O O . VAL A 1 90 ? 9.270 -2.958 -7.691 1.00 93.06 90 VAL A O 1
ATOM 707 N N . LEU A 1 91 ? 7.391 -1.983 -6.955 1.00 93.62 91 LEU A N 1
ATOM 708 C CA . LEU A 1 91 ? 7.294 -2.839 -5.769 1.00 93.62 91 LEU A CA 1
ATOM 709 C C . LEU A 1 91 ? 7.091 -4.311 -6.128 1.00 93.62 91 LEU A C 1
ATOM 711 O O . LEU A 1 91 ? 7.638 -5.182 -5.457 1.00 93.62 91 LEU A O 1
ATOM 715 N N . PHE A 1 92 ? 6.325 -4.599 -7.175 1.00 94.19 92 PHE A N 1
ATOM 716 C CA . PHE A 1 92 ? 6.139 -5.958 -7.663 1.00 94.19 92 PHE A CA 1
ATOM 717 C C . PHE A 1 92 ? 7.412 -6.543 -8.269 1.00 94.19 92 PHE A C 1
ATOM 719 O O . PHE A 1 92 ? 7.729 -7.694 -7.988 1.00 94.19 92 PHE A O 1
ATOM 726 N N . ASP A 1 93 ? 8.167 -5.765 -9.041 1.00 92.94 93 ASP A N 1
ATOM 727 C CA . ASP A 1 93 ? 9.410 -6.251 -9.647 1.00 92.94 93 ASP A CA 1
ATOM 728 C C . ASP A 1 93 ? 10.486 -6.551 -8.589 1.00 92.94 93 ASP A C 1
ATOM 730 O O . ASP A 1 93 ? 11.252 -7.501 -8.739 1.00 92.94 93 ASP A O 1
ATOM 734 N N . CYS A 1 94 ? 10.529 -5.775 -7.500 1.00 92.50 94 CYS A N 1
ATOM 735 C CA . CYS A 1 94 ? 11.501 -5.971 -6.420 1.00 92.50 94 CYS A CA 1
ATOM 736 C C . CYS A 1 94 ? 11.055 -6.981 -5.349 1.00 92.50 94 CYS A C 1
ATOM 738 O O . CYS A 1 94 ? 11.895 -7.675 -4.778 1.00 92.50 94 CYS A O 1
ATOM 740 N N . PHE A 1 95 ? 9.758 -7.034 -5.029 1.00 93.31 95 PHE A N 1
ATOM 741 C CA . PHE A 1 95 ? 9.231 -7.749 -3.857 1.00 93.31 95 PHE A CA 1
ATOM 742 C C . PHE A 1 95 ? 8.055 -8.686 -4.172 1.00 93.31 95 PHE A C 1
ATOM 744 O O . PHE A 1 95 ? 7.449 -9.241 -3.256 1.00 93.31 95 PHE A O 1
ATOM 751 N N . GLY A 1 96 ? 7.689 -8.859 -5.440 1.00 91.81 96 GLY A N 1
ATOM 752 C CA . GLY A 1 96 ? 6.676 -9.8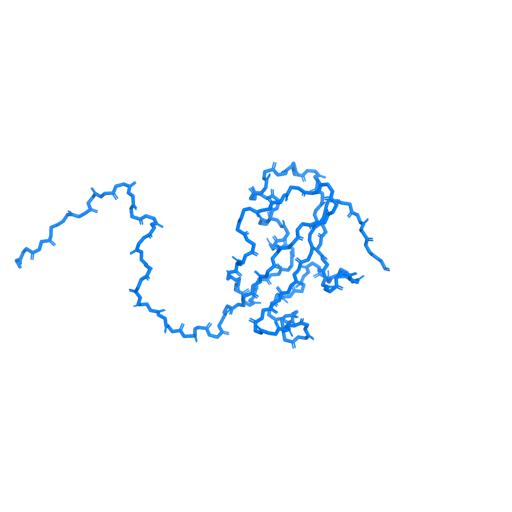26 -5.851 1.00 91.81 96 GLY A CA 1
ATOM 753 C C . GLY A 1 96 ? 7.141 -11.269 -5.635 1.00 91.81 96 GLY A C 1
ATOM 754 O O . GLY A 1 96 ? 8.309 -11.601 -5.818 1.00 91.81 96 GLY A O 1
ATOM 755 N N . SER A 1 97 ? 6.205 -12.146 -5.272 1.00 91.69 97 SER A N 1
ATOM 756 C CA . SER A 1 97 ? 6.427 -13.591 -5.128 1.00 91.69 97 SER A CA 1
ATOM 757 C C . SER A 1 97 ? 5.213 -14.346 -5.650 1.00 91.69 97 SER A C 1
ATOM 759 O O . SER A 1 97 ? 4.088 -13.876 -5.507 1.00 91.69 97 SER A O 1
ATOM 761 N N . ASP A 1 98 ? 5.408 -15.520 -6.255 1.00 89.25 98 ASP A N 1
ATOM 762 C CA . ASP A 1 98 ? 4.313 -16.359 -6.777 1.00 89.25 98 ASP A CA 1
ATOM 763 C C . ASP A 1 98 ? 3.388 -15.622 -7.767 1.00 89.25 98 ASP A C 1
ATOM 765 O O . ASP A 1 98 ? 2.177 -15.852 -7.798 1.00 89.25 98 ASP A O 1
ATOM 769 N N . GLY A 1 99 ? 3.944 -14.670 -8.525 1.00 88.31 99 GLY A N 1
ATOM 770 C CA . GLY A 1 99 ? 3.186 -13.840 -9.465 1.00 88.31 99 GLY A CA 1
ATOM 771 C C . GLY A 1 99 ? 2.226 -12.843 -8.806 1.00 88.31 99 GLY A C 1
ATOM 772 O O . GLY A 1 99 ? 1.329 -12.341 -9.478 1.00 88.31 99 GLY A O 1
ATOM 773 N N . LYS A 1 100 ? 2.390 -12.542 -7.511 1.00 91.94 100 LYS A N 1
ATOM 774 C CA . LYS A 1 100 ? 1.572 -11.573 -6.762 1.00 91.94 100 LYS A CA 1
ATOM 775 C C . LYS A 1 100 ? 2.424 -10.688 -5.843 1.00 91.94 100 LYS A C 1
ATOM 777 O O . LYS A 1 100 ? 3.470 -11.100 -5.354 1.00 91.94 100 LYS A O 1
ATOM 782 N N . LEU A 1 101 ? 1.947 -9.483 -5.549 1.00 94.19 101 LEU A N 1
ATOM 783 C CA . LEU A 1 101 ? 2.514 -8.601 -4.525 1.00 94.19 101 LEU A CA 1
ATOM 784 C C . LEU A 1 101 ? 1.666 -8.678 -3.258 1.00 94.19 101 LEU A C 1
ATOM 786 O O . LEU A 1 101 ? 0.478 -8.368 -3.298 1.00 94.19 101 LEU A O 1
ATOM 790 N N . VAL A 1 102 ? 2.247 -9.062 -2.122 1.00 94.38 102 VAL A N 1
ATOM 791 C CA . V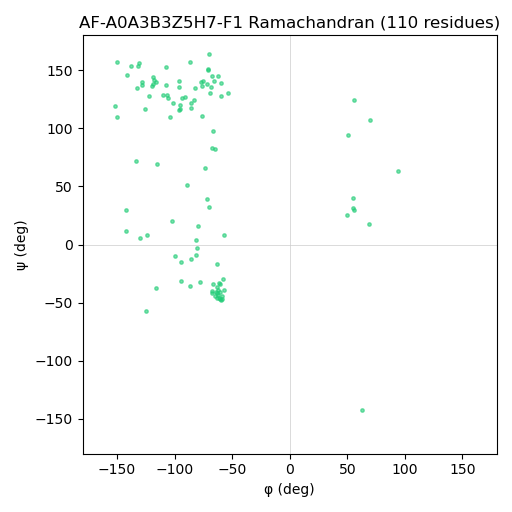AL A 1 102 ? 1.520 -9.078 -0.843 1.00 94.38 102 VAL A CA 1
ATOM 792 C C . VAL A 1 102 ? 1.776 -7.781 -0.087 1.00 94.38 102 VAL A C 1
ATOM 794 O O . VAL A 1 102 ? 2.899 -7.516 0.337 1.00 94.38 102 VAL A O 1
ATOM 797 N N . LEU A 1 103 ? 0.715 -7.006 0.131 1.00 95.12 103 LEU A N 1
ATOM 798 C CA . LEU A 1 103 ? 0.759 -5.763 0.893 1.00 95.12 103 LEU A CA 1
ATOM 799 C C . LEU A 1 103 ? -0.093 -5.876 2.152 1.00 95.12 103 LEU A C 1
ATOM 801 O O . LEU A 1 103 ? -1.199 -6.424 2.143 1.00 95.12 103 LEU A O 1
ATOM 805 N N . HIS A 1 104 ? 0.430 -5.324 3.234 1.00 95.12 104 HIS A N 1
ATOM 806 C CA . HIS A 1 104 ? -0.213 -5.301 4.534 1.00 95.12 104 HIS A CA 1
ATOM 807 C C . HIS A 1 104 ? -0.635 -3.874 4.854 1.00 95.12 104 HIS A C 1
ATOM 809 O O . HIS A 1 104 ? 0.181 -2.968 4.740 1.00 95.12 104 HIS A O 1
ATOM 815 N N . TYR A 1 105 ? -1.895 -3.666 5.224 1.00 94.44 105 TYR A N 1
ATOM 816 C CA . TYR A 1 105 ? -2.422 -2.337 5.515 1.00 94.44 105 TYR A CA 1
ATOM 817 C C . TYR A 1 105 ? -2.896 -2.220 6.965 1.00 94.44 105 TYR A C 1
ATOM 819 O O . TYR A 1 105 ? -3.498 -3.155 7.507 1.00 94.44 105 TYR A O 1
ATOM 827 N N . CYS A 1 106 ? -2.651 -1.063 7.578 1.00 92.50 106 CYS A N 1
ATOM 828 C CA . CYS A 1 106 ? -3.083 -0.757 8.942 1.00 92.50 106 CYS A CA 1
ATOM 829 C C . CYS A 1 106 ? -3.348 0.730 9.180 1.00 92.50 106 CYS A C 1
ATOM 831 O O . CYS A 1 106 ? -2.814 1.587 8.481 1.00 92.50 106 CYS A O 1
ATOM 833 N N . LYS A 1 107 ? -4.171 1.029 10.192 1.00 89.94 107 LYS A N 1
ATOM 834 C CA . LYS A 1 107 ? -4.452 2.405 10.645 1.00 89.94 107 LYS A CA 1
ATOM 835 C C . LYS A 1 107 ? -3.346 3.012 11.508 1.00 89.94 107 LYS A C 1
ATOM 837 O O . LYS A 1 107 ? -3.139 4.216 11.495 1.00 89.94 107 LYS A O 1
ATOM 842 N N . SER A 1 108 ? -2.656 2.189 12.289 1.00 86.81 108 SER A N 1
ATOM 843 C CA . SER A 1 108 ? -1.548 2.608 13.149 1.00 86.81 108 SER A CA 1
ATOM 844 C C . SER A 1 108 ? -0.226 2.120 12.577 1.00 86.81 108 SER A C 1
ATOM 846 O O . SER A 1 108 ? -0.186 1.091 11.905 1.00 86.81 108 SER A O 1
ATOM 848 N N . GLN A 1 109 ? 0.864 2.827 12.866 1.00 84.75 109 GLN A N 1
ATOM 849 C CA . GLN A 1 109 ? 2.200 2.354 12.518 1.00 84.75 109 GLN A CA 1
ATOM 850 C C . GLN A 1 109 ? 2.455 1.002 13.204 1.00 84.75 109 GLN A C 1
ATOM 852 O O . GLN A 1 109 ? 2.230 0.867 14.406 1.00 84.75 109 GLN A O 1
ATOM 857 N N . ALA A 1 110 ? 2.859 -0.003 12.428 1.00 80.00 110 ALA A N 1
ATOM 858 C CA . ALA A 1 110 ? 3.004 -1.383 12.902 1.00 80.00 110 ALA A CA 1
ATOM 859 C C . ALA A 1 110 ? 4.457 -1.873 12.852 1.00 80.00 110 ALA A C 1
ATOM 861 O O . ALA A 1 110 ? 4.902 -2.570 13.760 1.00 80.00 110 ALA A O 1
ATOM 862 N N . TRP A 1 111 ? 5.196 -1.475 11.818 1.00 81.31 111 TRP A N 1
ATOM 863 C CA . TRP A 1 111 ? 6.604 -1.817 11.623 1.00 81.31 111 TRP A CA 1
ATOM 864 C C . TRP A 1 111 ? 7.415 -0.560 11.281 1.00 81.31 111 TRP A C 1
ATOM 866 O O . TRP A 1 111 ? 6.850 0.423 10.778 1.00 81.31 111 TRP A O 1
ATOM 876 N N . GLY A 1 112 ? 8.710 -0.579 11.600 1.00 63.91 112 GLY A N 1
ATOM 877 C CA . GLY A 1 112 ? 9.652 0.529 11.441 1.00 63.91 112 GLY A CA 1
ATOM 878 C C . GLY A 1 112 ? 11.064 0.014 11.243 1.00 63.91 112 GLY A C 1
ATOM 879 O O . GLY A 1 112 ? 11.438 -0.920 11.987 1.00 63.91 112 GLY A O 1
#

Solvent-accessible surface area (backbone atoms only — not comparable to full-atom values): 6997 Å² total; per-residue (Å²): 133,88,81,84,84,82,92,52,104,67,83,84,78,72,93,79,80,82,81,85,60,87,58,89,58,52,41,44,34,36,58,39,58,40,84,95,33,82,70,67,91,73,38,76,42,81,40,54,26,87,38,29,43,44,61,50,39,53,49,51,38,60,74,71,65,52,59,92,86,63,60,64,45,54,24,46,84,82,47,46,63,71,60,51,82,41,34,47,37,60,50,34,77,77,63,41,53,97,84,28,27,59,36,37,35,23,66,60,92,84,63,122

Nearest PDB structures (foldseek):
  4naw-assembly4_M  TM=9.923E-01  e=7.421E-15  Homo sapiens
  9j5g-assembly1_A  TM=9.436E-01  e=2.951E-07  Pyricularia oryzae
  5azg-assembly2_B  TM=9.134E-01  e=3.587E-07  Caenorhabditis elegans
  6wy6-assembly2_A  TM=8.961E-01  e=3.587E-07  Saccharomyces cerevisiae
  6h8c-assembly1_A  TM=8.548E-01  e=3.361E-07  Homo sapiens